Protein AF-K1SCL8-F1 (afdb_monomer_lite)

Radius of gyration: 17.81 Å; chains: 1; bounding box: 48×20×47 Å

pLDDT: mean 86.32, std 10.59, range [47.78, 97.56]

Foldseek 3Di:
DDEEEDDQDPVVLCQQVDADPVRDGNDQKYWYFQVLLVVLLVVQLVQQCVPVNCQDQLQAPPVSHGDDADAGTAIDGHSVLSVVVVPQPDPVVPHHLSDPVSSLQSHCVNVVPDGNVSSNVSRVVDYSVVSVVVRD

Organism: NCBI:txid408170

Structure (mmCIF, N/CA/C/O backbone):
data_AF-K1SCL8-F1
#
_entry.id   AF-K1SCL8-F1
#
loop_
_atom_site.group_PDB
_atom_site.id
_atom_site.type_symbol
_atom_site.label_atom_id
_atom_site.label_alt_id
_atom_site.label_comp_id
_atom_site.label_asym_id
_atom_site.label_entity_id
_atom_site.label_seq_id
_atom_site.pdbx_PDB_ins_code
_atom_site.Cartn_x
_atom_site.Cartn_y
_atom_site.Cartn_z
_atom_site.occupancy
_atom_site.B_iso_or_equiv
_atom_site.auth_seq_id
_atom_site.auth_comp_id
_atom_site.auth_asym_id
_atom_site.auth_atom_id
_atom_site.pdbx_PDB_model_num
ATOM 1 N N . LYS A 1 1 ? -27.791 -4.277 9.527 1.00 48.56 1 LYS A N 1
ATOM 2 C CA . LYS A 1 1 ? -26.373 -4.163 9.126 1.00 48.56 1 LYS A CA 1
ATOM 3 C C . LYS A 1 1 ? -26.173 -2.819 8.450 1.00 48.56 1 LYS A C 1
ATOM 5 O O . LYS A 1 1 ? -26.753 -2.601 7.392 1.00 48.56 1 LYS A O 1
ATOM 10 N N . VAL A 1 2 ? -25.441 -1.915 9.091 1.00 52.16 2 VAL A N 1
ATOM 11 C CA . VAL A 1 2 ? -25.077 -0.604 8.535 1.00 52.16 2 VAL A CA 1
ATOM 12 C C . VAL A 1 2 ? -23.602 -0.671 8.156 1.00 52.16 2 VAL A C 1
ATOM 14 O O . VAL A 1 2 ? -22.786 -1.066 8.984 1.00 52.16 2 VAL A O 1
ATOM 17 N N . ALA A 1 3 ? -23.282 -0.335 6.906 1.00 47.78 3 ALA A N 1
ATOM 18 C CA . ALA A 1 3 ? -21.912 -0.191 6.428 1.00 47.78 3 ALA A CA 1
ATOM 19 C C . ALA A 1 3 ? -21.577 1.302 6.356 1.00 47.78 3 ALA A C 1
ATOM 21 O O . ALA A 1 3 ? -22.363 2.082 5.817 1.00 47.78 3 ALA A O 1
ATOM 22 N N . SER A 1 4 ? -20.430 1.691 6.907 1.00 52.22 4 SER A N 1
ATOM 23 C CA . SER A 1 4 ? -19.943 3.072 6.887 1.00 52.22 4 SER A CA 1
ATOM 24 C C . SER A 1 4 ? -18.560 3.147 6.242 1.00 52.22 4 SER A C 1
ATOM 26 O O . SER A 1 4 ? -17.744 2.234 6.390 1.00 52.22 4 SER A O 1
ATOM 28 N N . VAL A 1 5 ? -18.303 4.247 5.535 1.00 51.59 5 VAL A N 1
ATOM 29 C CA . VAL A 1 5 ? -16.977 4.642 5.049 1.00 51.59 5 VAL A CA 1
ATOM 30 C C . VAL A 1 5 ? -16.634 5.936 5.775 1.00 51.59 5 VAL A C 1
ATOM 32 O O . VAL A 1 5 ? -17.338 6.933 5.623 1.00 51.59 5 VAL A O 1
ATOM 35 N N . GLY A 1 6 ? -15.584 5.926 6.589 1.00 54.31 6 GLY A N 1
ATOM 36 C CA . GLY A 1 6 ? -15.198 7.078 7.399 1.00 54.31 6 GLY A CA 1
ATOM 37 C C . GLY A 1 6 ? -13.695 7.132 7.631 1.00 54.31 6 GLY A C 1
ATOM 38 O O . GLY A 1 6 ? -13.014 6.110 7.585 1.00 54.31 6 GLY A O 1
ATOM 39 N N . ALA A 1 7 ? -13.181 8.337 7.871 1.00 57.81 7 ALA A N 1
ATOM 40 C CA . ALA A 1 7 ? -11.825 8.522 8.369 1.00 57.81 7 ALA A CA 1
ATOM 41 C C . ALA A 1 7 ? -11.738 8.025 9.821 1.00 57.81 7 ALA A C 1
ATOM 43 O O . ALA A 1 7 ? -12.695 8.194 10.582 1.00 57.81 7 ALA A O 1
ATOM 44 N N . LEU A 1 8 ? -10.602 7.425 10.195 1.00 63.53 8 LEU A N 1
ATOM 45 C CA . LEU A 1 8 ? -10.320 7.017 11.574 1.00 63.53 8 LEU A CA 1
ATOM 46 C C . LEU A 1 8 ? -10.568 8.202 12.522 1.00 63.53 8 LEU A C 1
ATOM 48 O O . LEU A 1 8 ? -10.055 9.297 12.295 1.00 63.53 8 LEU A O 1
ATOM 52 N N . GLY A 1 9 ? -11.392 8.003 13.552 1.00 65.81 9 GLY A N 1
ATOM 53 C CA . GLY A 1 9 ? -11.730 9.063 14.497 1.00 65.81 9 GLY A CA 1
ATOM 54 C C . GLY A 1 9 ? -12.786 8.669 15.526 1.00 65.81 9 GLY A C 1
ATOM 55 O O . GLY A 1 9 ? -13.466 7.647 15.397 1.00 65.81 9 GLY A O 1
ATOM 56 N N . THR A 1 10 ? -12.965 9.539 16.520 1.00 62.72 10 THR A N 1
ATOM 57 C CA . THR A 1 10 ? -13.847 9.346 17.688 1.00 62.72 10 THR A CA 1
ATOM 58 C C . THR A 1 10 ? -15.289 8.986 17.326 1.00 62.72 10 THR A C 1
ATOM 60 O O . THR A 1 10 ? -15.965 8.292 18.082 1.00 62.72 10 THR A O 1
ATOM 63 N N . THR A 1 11 ? -15.777 9.412 16.156 1.00 71.75 11 THR A N 1
ATOM 64 C CA . THR A 1 11 ? -17.124 9.070 15.667 1.00 71.75 11 THR A CA 1
ATOM 65 C C . THR A 1 11 ? -17.250 7.585 15.315 1.00 71.75 11 THR A C 1
ATOM 67 O O . THR A 1 11 ? -18.257 6.972 15.661 1.00 71.75 11 THR A O 1
ATOM 70 N N . LEU A 1 12 ? -16.238 6.985 14.676 1.00 75.62 12 LEU A N 1
ATOM 71 C CA . LEU A 1 12 ? -16.240 5.552 14.355 1.00 75.62 12 LEU A CA 1
ATOM 72 C C . LEU A 1 12 ? -16.062 4.700 15.614 1.00 75.62 12 LEU A C 1
ATOM 74 O O . LEU A 1 12 ? -16.782 3.719 15.784 1.00 75.62 12 LEU A O 1
AT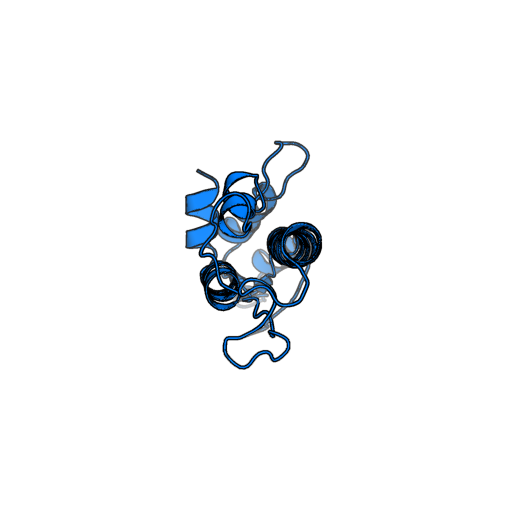OM 78 N N . GLU A 1 13 ? -15.178 5.105 16.528 1.00 75.31 13 GLU A N 1
ATOM 79 C CA . GLU A 1 13 ? -15.019 4.436 17.827 1.00 75.31 13 GLU A CA 1
ATOM 80 C C . GLU A 1 13 ? -16.322 4.466 18.630 1.00 75.31 13 GLU A C 1
ATOM 82 O O . GLU A 1 13 ? -16.771 3.442 19.144 1.00 75.31 13 GLU A O 1
ATOM 87 N N . THR A 1 14 ? -16.980 5.626 18.692 1.00 77.44 14 THR A N 1
ATOM 88 C CA . THR A 1 14 ? -18.288 5.757 19.347 1.00 77.44 14 THR A CA 1
ATOM 89 C C . THR A 1 14 ? -19.322 4.858 18.673 1.00 77.44 14 THR A C 1
ATOM 91 O O . THR A 1 14 ? -20.089 4.190 19.361 1.00 77.44 14 THR A O 1
ATOM 94 N N . ALA A 1 15 ? -19.333 4.786 17.339 1.00 76.81 15 ALA A N 1
ATOM 95 C CA . ALA A 1 15 ? -20.289 3.977 16.589 1.00 76.81 15 ALA A CA 1
ATOM 96 C C . ALA A 1 15 ? -20.117 2.464 16.819 1.00 76.81 15 ALA A C 1
ATOM 98 O O . ALA A 1 15 ? -21.119 1.769 16.983 1.00 76.81 15 ALA A O 1
ATOM 99 N N . PHE A 1 16 ? -18.881 1.957 16.903 1.00 79.12 16 PHE A N 1
ATOM 100 C CA . PHE A 1 16 ? -18.624 0.555 17.269 1.00 79.12 16 PHE A CA 1
ATOM 101 C C . PHE A 1 16 ? -19.037 0.234 18.712 1.00 79.12 16 PHE A C 1
ATOM 103 O O . PHE A 1 16 ? -19.497 -0.874 18.995 1.00 79.12 16 PHE A O 1
ATOM 110 N N . ASN A 1 17 ? -18.893 1.199 19.622 1.00 79.31 17 ASN A N 1
ATOM 111 C CA . ASN A 1 17 ? -19.201 1.017 21.040 1.00 79.31 17 ASN A CA 1
ATOM 112 C C . ASN A 1 17 ? -20.673 1.290 21.396 1.00 79.31 17 ASN A C 1
ATOM 114 O O . ASN A 1 17 ? -21.141 0.859 22.450 1.00 79.31 17 ASN A O 1
ATOM 118 N N . THR A 1 18 ? -21.424 1.975 20.531 1.00 83.00 18 THR A N 1
ATOM 119 C CA . THR A 1 18 ? -22.847 2.260 20.758 1.00 83.00 18 THR A CA 1
ATOM 120 C C . THR A 1 18 ? -23.675 0.999 20.533 1.00 83.00 18 THR A C 1
ATOM 122 O O . THR A 1 18 ? -23.514 0.315 19.520 1.00 83.00 18 THR A O 1
ATOM 125 N N . LYS A 1 19 ? -24.577 0.707 21.475 1.00 81.50 19 LYS A N 1
ATOM 126 C CA . LYS A 1 19 ? -25.519 -0.411 21.390 1.00 81.50 19 LYS A CA 1
ATOM 127 C C . LYS A 1 19 ? -26.942 0.086 21.158 1.00 81.50 19 LYS A C 1
ATOM 129 O O . LYS A 1 19 ? -27.341 1.101 21.730 1.00 81.50 19 LYS A O 1
ATOM 134 N N . ASP A 1 20 ? -27.700 -0.632 20.335 1.00 81.19 20 ASP A N 1
ATOM 135 C CA . ASP A 1 20 ? -29.143 -0.436 20.221 1.00 81.19 20 ASP A CA 1
ATOM 136 C C . ASP A 1 20 ? -29.874 -0.936 21.485 1.00 81.19 20 ASP A C 1
ATOM 138 O O . ASP A 1 20 ? -29.281 -1.522 22.395 1.00 81.19 20 ASP A O 1
ATOM 142 N N . SER A 1 21 ? -31.188 -0.717 21.551 1.00 81.31 21 SER A N 1
ATOM 143 C CA . SER A 1 21 ? -32.023 -1.143 22.683 1.00 81.31 21 SER A CA 1
ATOM 144 C C . SER A 1 21 ? -32.073 -2.663 22.898 1.00 81.31 21 SER A C 1
ATOM 146 O O . SER A 1 21 ? -32.529 -3.107 23.949 1.00 81.31 21 SER A O 1
ATOM 148 N N . SER A 1 22 ? -31.614 -3.455 21.926 1.00 83.25 22 SER A N 1
ATOM 149 C CA . SER A 1 22 ? -31.519 -4.917 21.990 1.00 83.25 22 SER A CA 1
ATOM 150 C C . SER A 1 22 ? -30.094 -5.405 22.290 1.00 83.25 22 SER A C 1
ATOM 152 O O . SER A 1 22 ? -29.872 -6.611 22.375 1.00 83.25 22 SER A O 1
ATOM 154 N N . GLY A 1 23 ? -29.130 -4.494 22.472 1.00 78.38 23 GLY A N 1
ATOM 155 C CA . GLY A 1 23 ? -27.730 -4.808 22.761 1.00 78.38 23 GLY A CA 1
ATOM 156 C C . GLY A 1 23 ? -26.854 -5.059 21.528 1.00 78.38 23 GLY A C 1
ATOM 157 O O . GLY A 1 23 ? -25.686 -5.422 21.692 1.00 78.38 23 GLY A O 1
ATOM 158 N N . ASN A 1 24 ? -27.359 -4.860 20.306 1.00 77.50 24 ASN A N 1
ATOM 159 C CA . ASN A 1 24 ? -26.561 -5.016 19.085 1.00 77.50 24 ASN A CA 1
ATOM 160 C C . ASN A 1 24 ? -25.691 -3.781 18.846 1.00 77.50 24 ASN A C 1
ATOM 162 O O . ASN A 1 24 ? -26.088 -2.669 19.182 1.00 77.50 24 ASN A O 1
ATOM 166 N N . SER A 1 25 ? -24.516 -3.957 18.241 1.00 71.31 25 SER A N 1
ATOM 167 C CA . SER A 1 25 ? -23.682 -2.823 17.828 1.00 71.31 25 SER A CA 1
ATOM 168 C C . SER A 1 25 ? -24.393 -1.964 16.779 1.00 71.31 25 SER A C 1
ATOM 170 O O . SER A 1 25 ? -25.009 -2.486 15.852 1.00 71.31 25 SER A O 1
ATOM 172 N N . SER A 1 26 ? -24.253 -0.641 16.880 1.00 75.69 26 SER A N 1
ATOM 173 C CA . SER A 1 26 ? -24.777 0.295 15.876 1.00 75.69 26 SER A CA 1
ATOM 174 C C . SER A 1 26 ? -24.079 0.170 14.514 1.00 75.69 26 SER A C 1
ATOM 176 O O . SER A 1 26 ? -24.645 0.562 13.492 1.00 75.69 26 SER A O 1
ATOM 178 N N . VAL A 1 27 ? -22.861 -0.381 14.485 1.00 79.44 27 VAL A N 1
ATOM 179 C CA . VAL A 1 27 ? -22.086 -0.675 13.273 1.00 79.44 27 VAL A CA 1
ATOM 180 C C . VAL A 1 27 ? -21.483 -2.075 13.375 1.00 79.44 27 VAL A C 1
ATOM 182 O O . VAL A 1 27 ? -20.867 -2.414 14.383 1.00 79.44 27 VAL A O 1
ATOM 185 N N . ASP A 1 28 ? -21.648 -2.864 12.310 1.00 81.12 28 ASP A N 1
ATOM 186 C CA . ASP A 1 28 ? -21.100 -4.226 12.197 1.00 81.12 28 ASP A CA 1
ATOM 187 C C . ASP A 1 28 ? -19.816 -4.276 11.350 1.00 81.12 28 ASP A C 1
ATOM 189 O O . ASP A 1 28 ? -19.049 -5.233 11.430 1.00 81.12 28 ASP A O 1
ATOM 193 N N . LEU A 1 29 ? -19.613 -3.278 10.480 1.00 83.44 29 LEU A N 1
ATOM 194 C CA . LEU A 1 29 ? -18.489 -3.218 9.552 1.00 83.44 29 LEU A CA 1
ATOM 195 C C . LEU A 1 29 ? -18.209 -1.778 9.113 1.00 83.44 29 LEU A C 1
ATOM 197 O O . LEU A 1 29 ? -19.120 -1.032 8.739 1.00 83.44 29 LEU A O 1
ATOM 201 N N . VAL A 1 30 ? -16.927 -1.429 9.074 1.00 81.56 30 VAL A N 1
ATOM 202 C CA . VAL A 1 30 ? -16.410 -0.197 8.473 1.00 81.56 30 VAL A CA 1
ATOM 203 C C . VAL A 1 30 ? -15.424 -0.566 7.374 1.00 81.56 30 VAL A C 1
ATOM 205 O O . VAL A 1 30 ? -14.564 -1.417 7.570 1.00 81.56 30 VAL A O 1
ATOM 208 N N . ALA A 1 31 ? -15.541 0.073 6.215 1.00 84.38 31 ALA A N 1
ATOM 209 C CA . ALA A 1 31 ? -14.565 -0.060 5.140 1.00 84.38 31 ALA A CA 1
ATOM 210 C C . ALA A 1 31 ? -13.569 1.105 5.215 1.00 84.38 31 ALA A C 1
ATOM 212 O O . ALA A 1 31 ? -13.949 2.264 5.036 1.00 84.38 31 ALA A O 1
ATOM 213 N N . ILE A 1 32 ? -12.300 0.797 5.483 1.00 82.62 32 ILE A N 1
ATOM 214 C CA . ILE A 1 32 ? -11.217 1.779 5.614 1.00 82.62 32 ILE A CA 1
ATOM 215 C C . ILE A 1 32 ? -10.314 1.723 4.389 1.00 82.62 32 ILE A C 1
ATOM 217 O O . ILE A 1 32 ? -10.093 0.663 3.811 1.00 82.62 32 ILE A O 1
ATOM 221 N N . LYS A 1 33 ? -9.769 2.871 3.989 1.00 83.19 33 LYS A N 1
ATOM 222 C CA . LYS A 1 33 ? -8.759 2.957 2.933 1.00 83.19 33 LYS A CA 1
ATOM 223 C C . LYS A 1 33 ? -7.470 3.557 3.489 1.00 83.19 33 LYS A C 1
ATOM 225 O O . LYS A 1 33 ? -7.499 4.661 4.027 1.00 83.19 33 LYS A O 1
ATOM 230 N N . ALA A 1 34 ? -6.346 2.863 3.322 1.00 83.81 34 ALA A N 1
ATOM 231 C CA . ALA A 1 34 ? -5.026 3.356 3.719 1.00 83.81 34 ALA A CA 1
ATOM 232 C C . ALA A 1 34 ? -4.487 4.366 2.686 1.00 83.81 34 ALA A C 1
ATOM 234 O O . ALA A 1 34 ? -3.825 4.004 1.713 1.00 83.81 34 ALA A O 1
ATOM 235 N N . VAL A 1 35 ? -4.802 5.652 2.865 1.00 86.25 35 VAL A N 1
ATOM 236 C CA . VAL A 1 35 ? -4.476 6.714 1.888 1.00 86.25 35 VAL A CA 1
ATOM 237 C C . VAL A 1 35 ? -2.963 6.938 1.733 1.00 86.25 35 VAL A C 1
ATOM 239 O O . VAL A 1 35 ? -2.505 7.274 0.638 1.00 86.25 35 VAL A O 1
ATOM 242 N N . SER A 1 36 ? -2.178 6.712 2.787 1.00 88.81 36 SER A N 1
ATOM 243 C CA . SER A 1 36 ? -0.708 6.777 2.762 1.00 88.81 36 SER A CA 1
ATOM 244 C C . SER A 1 36 ? -0.118 5.831 1.709 1.00 88.81 36 SER A C 1
ATOM 246 O O . SER A 1 36 ? 0.641 6.260 0.844 1.00 88.81 36 SER A O 1
ATOM 248 N N . THR A 1 37 ? -0.550 4.568 1.706 1.00 90.94 37 THR A N 1
ATOM 249 C CA . THR A 1 37 ? -0.096 3.539 0.756 1.00 90.94 37 THR A CA 1
ATOM 250 C C . THR A 1 37 ? -0.512 3.846 -0.684 1.00 90.94 37 THR A C 1
ATOM 252 O O . THR A 1 37 ? 0.285 3.686 -1.606 1.00 90.94 37 THR A O 1
ATOM 255 N N . GLN A 1 38 ? -1.718 4.390 -0.893 1.00 91.19 38 GLN A N 1
ATOM 256 C CA . GLN A 1 38 ? -2.133 4.883 -2.208 1.00 91.19 38 GLN A CA 1
ATOM 257 C C . GLN A 1 38 ? -1.216 6.017 -2.683 1.00 91.19 38 GLN A C 1
ATOM 259 O O . GLN A 1 38 ? -0.796 6.034 -3.839 1.00 91.19 38 GLN A O 1
ATOM 264 N N . THR A 1 39 ? -0.899 6.960 -1.798 1.00 91.56 39 THR A N 1
ATOM 265 C CA . THR A 1 39 ? -0.011 8.084 -2.118 1.00 91.56 39 THR A CA 1
ATOM 266 C C . THR A 1 39 ? 1.394 7.588 -2.458 1.00 91.56 39 THR A C 1
ATOM 268 O O . THR A 1 39 ? 1.985 8.067 -3.422 1.00 91.56 39 THR A O 1
ATOM 271 N N . ALA A 1 40 ? 1.894 6.579 -1.741 1.00 94.00 40 ALA A N 1
ATOM 272 C CA . ALA A 1 40 ? 3.167 5.926 -2.029 1.00 94.00 40 ALA A CA 1
ATOM 273 C C . ALA A 1 40 ? 3.196 5.253 -3.408 1.00 94.00 40 ALA A C 1
ATOM 275 O O . ALA A 1 40 ? 4.156 5.445 -4.148 1.00 94.00 40 ALA A O 1
ATOM 276 N N . ALA A 1 41 ? 2.136 4.539 -3.797 1.00 94.25 41 ALA A N 1
ATOM 277 C CA . ALA A 1 41 ? 2.045 3.947 -5.133 1.00 94.25 41 ALA A CA 1
ATOM 278 C C . ALA A 1 41 ? 2.037 5.012 -6.242 1.00 94.25 41 ALA A C 1
ATOM 280 O O . ALA A 1 41 ? 2.714 4.863 -7.257 1.00 94.25 41 ALA A O 1
ATOM 281 N N . MET A 1 42 ? 1.322 6.127 -6.041 1.00 92.44 42 MET A N 1
ATOM 282 C CA . MET A 1 42 ? 1.320 7.241 -7.003 1.00 92.44 42 MET A CA 1
ATOM 283 C C . MET A 1 42 ? 2.676 7.951 -7.071 1.00 92.44 42 MET A C 1
ATOM 285 O O . MET A 1 42 ? 3.118 8.343 -8.155 1.00 92.44 42 MET A O 1
ATOM 289 N N . PHE A 1 43 ? 3.351 8.091 -5.928 1.00 94.88 43 PHE A N 1
ATOM 290 C CA . PHE A 1 43 ? 4.723 8.582 -5.871 1.00 94.88 43 PHE A CA 1
ATOM 291 C C . PHE A 1 43 ? 5.660 7.664 -6.660 1.00 94.88 43 PHE A C 1
ATOM 293 O O . PHE A 1 43 ? 6.373 8.155 -7.532 1.00 94.88 43 PHE A O 1
ATOM 300 N N . ALA A 1 44 ? 5.617 6.353 -6.416 1.00 95.44 44 ALA A N 1
ATOM 301 C CA . ALA A 1 44 ? 6.456 5.378 -7.104 1.00 95.44 44 ALA A CA 1
ATOM 302 C C . ALA A 1 44 ? 6.220 5.400 -8.620 1.00 95.44 44 ALA A C 1
ATOM 304 O O . ALA A 1 44 ? 7.173 5.528 -9.382 1.00 95.44 44 ALA A O 1
ATOM 305 N N . ALA A 1 45 ? 4.959 5.399 -9.065 1.00 92.38 45 ALA A N 1
ATOM 306 C CA . ALA A 1 45 ? 4.619 5.506 -10.483 1.00 92.38 45 ALA A CA 1
ATOM 307 C C . ALA A 1 45 ? 5.189 6.785 -11.126 1.00 92.38 45 ALA A C 1
ATOM 309 O O . ALA A 1 45 ? 5.758 6.736 -12.217 1.00 92.38 45 ALA A O 1
ATOM 310 N N . THR A 1 46 ? 5.087 7.924 -10.434 1.00 93.94 46 THR A N 1
ATOM 311 C CA . THR A 1 46 ? 5.631 9.205 -10.915 1.00 93.94 46 THR A CA 1
ATOM 312 C C . THR A 1 46 ? 7.158 9.187 -10.954 1.00 93.94 46 THR A C 1
ATOM 314 O O . THR A 1 46 ? 7.762 9.611 -11.937 1.00 93.94 46 THR A O 1
ATOM 317 N N . TYR A 1 47 ? 7.796 8.684 -9.899 1.00 96.50 47 TYR A N 1
ATOM 318 C CA . TYR A 1 47 ? 9.249 8.592 -9.801 1.00 96.50 47 TYR A CA 1
ATOM 319 C C . TYR A 1 47 ? 9.829 7.678 -10.887 1.00 96.50 47 TYR A C 1
ATOM 321 O O . TYR A 1 47 ? 10.775 8.062 -11.575 1.00 96.50 47 TYR A O 1
ATOM 329 N N . ASN A 1 48 ? 9.217 6.514 -11.105 1.00 96.25 48 ASN A N 1
ATOM 330 C CA . ASN A 1 48 ? 9.618 5.569 -12.145 1.00 96.25 48 ASN A CA 1
ATOM 331 C C . ASN A 1 48 ? 9.518 6.202 -13.541 1.00 96.25 48 ASN A C 1
ATOM 333 O O . ASN A 1 48 ? 10.447 6.073 -14.339 1.00 96.25 48 ASN A O 1
ATOM 337 N N . ALA A 1 49 ? 8.457 6.972 -13.809 1.00 94.38 49 ALA A N 1
ATOM 338 C CA . ALA A 1 49 ? 8.312 7.697 -15.070 1.00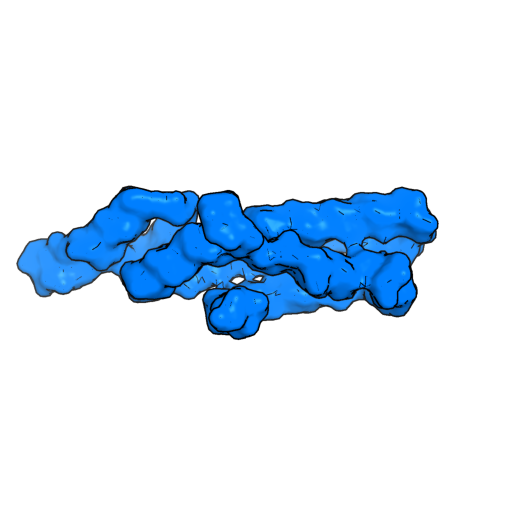 94.38 49 ALA A CA 1
ATOM 339 C C . ALA A 1 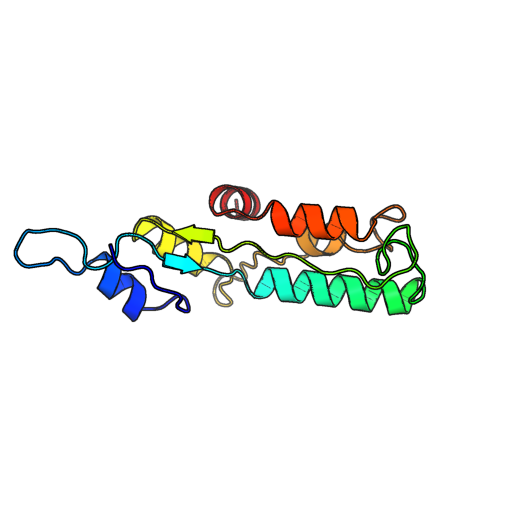49 ? 9.406 8.760 -15.264 1.00 94.38 49 ALA A C 1
ATOM 341 O O . ALA A 1 49 ? 9.900 8.943 -16.378 1.00 94.38 49 ALA A O 1
ATOM 342 N N . LEU A 1 50 ? 9.799 9.457 -14.192 1.00 96.81 50 LEU A N 1
ATOM 343 C CA . LEU A 1 50 ? 10.842 10.486 -14.237 1.00 96.81 50 LEU A CA 1
ATOM 344 C C . LEU A 1 50 ? 12.242 9.902 -14.455 1.00 96.81 50 LEU A C 1
ATOM 346 O O . LEU A 1 50 ? 13.048 10.515 -15.151 1.00 96.81 50 LEU A O 1
ATOM 350 N N . VAL A 1 51 ? 12.542 8.745 -13.862 1.00 96.81 51 VAL A N 1
ATOM 351 C CA . VAL A 1 51 ? 13.892 8.157 -13.890 1.00 96.81 51 VAL A CA 1
ATOM 352 C C . VAL A 1 51 ? 14.101 7.211 -15.072 1.00 96.81 51 VAL A C 1
ATOM 354 O O . VAL A 1 51 ? 15.190 7.184 -15.644 1.00 96.81 51 VAL A O 1
ATOM 357 N N . SER A 1 52 ? 13.074 6.459 -15.468 1.00 94.50 52 SER A N 1
ATOM 358 C CA . SER A 1 52 ? 13.169 5.422 -16.508 1.00 94.50 52 SER A CA 1
ATOM 359 C C . SER A 1 52 ? 12.304 5.702 -17.738 1.00 94.50 52 SER A C 1
ATOM 361 O O . SER A 1 52 ? 12.287 4.903 -18.672 1.00 94.50 52 SER A O 1
ATOM 363 N N . GLY A 1 53 ? 11.622 6.849 -17.768 1.00 93.62 53 GLY A N 1
ATOM 364 C CA . GLY A 1 53 ? 10.726 7.252 -18.846 1.00 93.62 53 GLY A CA 1
ATOM 365 C C . GLY A 1 53 ? 9.301 6.724 -18.668 1.00 93.62 53 GLY A C 1
ATOM 366 O O . GLY A 1 53 ? 9.062 5.673 -18.074 1.00 93.62 53 GLY A O 1
ATOM 367 N N . ALA A 1 54 ? 8.336 7.454 -19.233 1.00 89.19 54 ALA A N 1
ATOM 368 C CA . ALA A 1 54 ? 6.909 7.126 -19.139 1.00 89.19 54 ALA A CA 1
ATOM 369 C C . ALA A 1 54 ? 6.525 5.798 -19.821 1.00 89.19 54 ALA A C 1
ATOM 371 O O . ALA A 1 54 ? 5.457 5.263 -19.548 1.00 89.19 54 ALA A O 1
ATOM 372 N N . GLU A 1 55 ? 7.388 5.268 -20.690 1.00 88.94 55 GLU A N 1
ATOM 373 C CA . GLU A 1 55 ? 7.187 3.996 -21.394 1.00 88.94 55 GLU A CA 1
ATOM 374 C C . GLU A 1 55 ? 7.739 2.784 -20.622 1.00 88.94 55 GLU A C 1
ATOM 376 O O . GLU A 1 55 ? 7.701 1.664 -21.128 1.00 88.94 55 GLU A O 1
ATOM 381 N N . CYS A 1 56 ? 8.288 2.976 -19.414 1.00 90.56 56 CYS A N 1
ATOM 382 C CA . CYS A 1 56 ? 8.836 1.861 -18.647 1.00 90.56 56 CYS A CA 1
ATOM 383 C C . CYS A 1 56 ? 7.732 0.912 -18.146 1.00 90.56 56 CYS A C 1
ATOM 385 O O . CYS A 1 56 ? 6.587 1.310 -17.916 1.00 90.56 56 CYS A O 1
ATOM 387 N N . ARG A 1 57 ? 8.099 -0.357 -17.924 1.00 91.75 57 ARG A N 1
ATOM 388 C CA . ARG A 1 57 ? 7.168 -1.428 -17.519 1.00 91.75 57 ARG A CA 1
ATOM 389 C C . ARG A 1 57 ? 6.527 -1.207 -16.147 1.00 91.75 57 ARG A C 1
ATOM 391 O O . ARG A 1 57 ? 5.518 -1.827 -15.849 1.00 91.75 57 ARG A O 1
ATOM 398 N N . ALA A 1 58 ? 7.084 -0.321 -15.321 1.00 92.31 58 ALA A N 1
ATOM 399 C CA . ALA A 1 58 ? 6.486 0.085 -14.050 1.00 92.31 58 ALA A CA 1
ATOM 400 C C . ALA A 1 58 ? 5.377 1.147 -14.210 1.00 92.31 58 ALA A C 1
ATOM 402 O O . ALA A 1 58 ? 4.621 1.396 -13.272 1.00 92.31 58 ALA A O 1
ATOM 403 N N . CYS A 1 59 ? 5.279 1.787 -15.381 1.00 90.62 59 CYS A N 1
ATOM 404 C CA . CYS A 1 59 ? 4.330 2.867 -15.673 1.00 90.62 59 CYS A CA 1
ATOM 405 C C . CYS A 1 59 ? 3.252 2.477 -16.696 1.00 90.62 59 CYS A C 1
ATOM 407 O O . CYS A 1 59 ? 2.187 3.099 -16.721 1.00 90.62 59 CYS A O 1
ATOM 409 N N . ARG A 1 60 ? 3.517 1.470 -17.535 1.00 90.06 60 ARG A N 1
ATOM 410 C CA . ARG A 1 60 ? 2.603 0.978 -18.573 1.00 90.06 60 ARG A CA 1
ATOM 411 C C . ARG A 1 60 ? 2.418 -0.528 -18.485 1.00 90.06 60 ARG A C 1
ATOM 413 O O . ARG A 1 60 ? 3.347 -1.236 -18.107 1.00 90.06 60 ARG A O 1
ATOM 420 N N . GLY A 1 61 ? 1.233 -0.983 -18.890 1.00 87.44 61 GLY A N 1
ATOM 421 C CA . GLY A 1 61 ? 0.950 -2.405 -19.041 1.00 87.44 61 GLY A CA 1
ATOM 422 C C . GLY A 1 61 ? 1.793 -3.013 -20.160 1.00 87.44 61 GLY A C 1
ATOM 423 O O . GLY A 1 61 ? 2.396 -2.297 -20.965 1.00 87.44 61 GLY A O 1
ATOM 424 N N . GLU A 1 62 ? 1.822 -4.343 -20.245 1.00 84.56 62 GLU A N 1
ATOM 425 C CA . GLU A 1 62 ? 2.559 -5.040 -21.313 1.00 84.56 62 GLU A CA 1
ATOM 426 C C . GLU A 1 62 ? 2.059 -4.688 -22.724 1.00 84.56 62 GLU A C 1
ATOM 428 O O . GLU A 1 62 ? 2.805 -4.786 -23.696 1.00 84.56 62 GLU A O 1
ATOM 433 N N . ASP A 1 63 ? 0.814 -4.229 -22.835 1.00 87.25 63 ASP A N 1
ATOM 434 C CA . ASP A 1 63 ? 0.188 -3.733 -24.060 1.00 87.25 63 ASP A CA 1
ATOM 435 C C . ASP A 1 63 ? 0.549 -2.271 -24.404 1.00 87.25 63 ASP A C 1
ATOM 437 O O . ASP A 1 63 ? 0.106 -1.747 -25.429 1.00 87.25 63 ASP A O 1
ATOM 441 N N . GLY A 1 64 ? 1.346 -1.597 -23.568 1.00 84.06 64 GLY A N 1
ATOM 442 C CA . GLY A 1 64 ? 1.709 -0.185 -23.710 1.00 84.06 64 GLY A CA 1
ATOM 443 C C . GLY A 1 64 ? 0.596 0.796 -23.319 1.00 84.06 64 GLY A C 1
ATOM 444 O O . GLY A 1 64 ? 0.755 2.014 -23.473 1.00 84.06 64 GLY A O 1
ATOM 445 N N . LEU A 1 65 ? -0.537 0.316 -22.801 1.00 87.19 65 LEU A N 1
ATOM 446 C CA . LEU A 1 65 ? -1.638 1.171 -22.369 1.00 87.19 65 LEU A CA 1
ATOM 447 C C . LEU A 1 65 ? -1.412 1.718 -20.948 1.00 87.19 65 LEU A C 1
ATOM 449 O O . LEU A 1 65 ? -0.599 1.190 -20.180 1.00 87.19 65 LEU A O 1
ATOM 453 N N . PRO A 1 66 ? -2.103 2.818 -20.583 1.00 83.88 66 PRO A N 1
ATOM 454 C CA . PRO A 1 66 ? -2.104 3.309 -19.213 1.00 83.88 66 PRO A CA 1
ATOM 455 C C . PRO A 1 66 ? -2.605 2.244 -18.237 1.00 83.88 66 PRO A C 1
ATOM 457 O O . PRO A 1 66 ? -3.608 1.577 -18.488 1.00 83.88 66 PRO A O 1
ATOM 460 N N . VAL A 1 67 ? -1.932 2.133 -17.096 1.00 86.31 67 VAL A N 1
ATOM 461 C CA . VAL A 1 67 ? -2.283 1.163 -16.056 1.00 86.31 67 VAL A CA 1
ATOM 462 C C . VAL A 1 67 ? -3.339 1.753 -15.133 1.00 86.31 67 VAL A C 1
ATOM 464 O O . VAL A 1 67 ? -3.250 2.909 -14.713 1.00 86.31 67 VAL A O 1
ATOM 467 N N . TYR A 1 68 ? -4.318 0.933 -14.765 1.00 86.19 68 TYR A N 1
ATOM 468 C CA . TYR A 1 68 ? -5.272 1.256 -13.713 1.00 86.19 68 TYR A CA 1
ATOM 469 C C . TYR A 1 68 ? -4.805 0.655 -12.390 1.00 86.19 68 TYR A C 1
ATOM 471 O O . TYR A 1 68 ? -4.690 -0.564 -12.257 1.00 86.19 68 TYR A O 1
ATOM 479 N N . PHE A 1 69 ? -4.549 1.515 -11.402 1.00 85.06 69 PHE A N 1
ATOM 480 C CA . PHE A 1 69 ? -4.192 1.060 -10.063 1.00 85.06 69 PHE A CA 1
ATOM 481 C C . PHE A 1 69 ? -5.433 0.713 -9.244 1.00 85.06 69 PHE A C 1
ATOM 483 O O . PHE A 1 69 ? -6.355 1.525 -9.120 1.00 85.06 69 PHE A O 1
ATOM 490 N N . THR A 1 70 ? -5.440 -0.487 -8.664 1.00 86.81 70 THR A N 1
ATOM 491 C CA . THR A 1 70 ? -6.537 -0.972 -7.816 1.00 86.81 70 THR A CA 1
ATOM 492 C C . THR A 1 70 ? -6.135 -0.912 -6.349 1.00 86.81 70 THR A C 1
ATOM 494 O O . THR A 1 70 ? -5.054 -1.350 -5.969 1.00 86.81 70 THR A O 1
ATOM 497 N N . PHE A 1 71 ? -7.025 -0.374 -5.514 1.00 85.25 71 PHE A N 1
ATOM 498 C CA . PHE A 1 71 ? -6.796 -0.206 -4.080 1.00 85.25 71 PHE A CA 1
ATOM 499 C C . PHE A 1 71 ? -7.921 -0.866 -3.294 1.00 85.25 71 PHE A C 1
ATOM 501 O O . PHE A 1 71 ? -9.093 -0.544 -3.511 1.00 85.25 71 PHE A O 1
ATOM 508 N N . ASN A 1 72 ? -7.564 -1.736 -2.354 1.00 86.69 72 ASN A N 1
ATOM 509 C CA . ASN A 1 72 ? -8.544 -2.422 -1.526 1.00 86.69 72 ASN A CA 1
ATOM 510 C C . ASN A 1 72 ? -9.139 -1.499 -0.464 1.00 86.69 72 ASN A C 1
ATOM 512 O O . ASN A 1 72 ? -8.454 -0.665 0.135 1.00 86.69 72 ASN A O 1
ATOM 516 N N . PHE A 1 73 ? -10.419 -1.720 -0.179 1.00 87.88 73 PHE A N 1
ATOM 517 C CA . PHE A 1 73 ? -10.980 -1.349 1.109 1.00 87.88 73 PHE A CA 1
ATOM 518 C C . PHE A 1 73 ? -10.663 -2.448 2.119 1.00 87.88 73 PHE A C 1
ATOM 520 O O . PHE A 1 73 ? -10.875 -3.629 1.853 1.00 87.88 73 PHE A O 1
ATOM 527 N N . ILE A 1 74 ? -10.181 -2.043 3.284 1.00 89.12 74 ILE A N 1
ATOM 528 C CA . ILE A 1 74 ? -9.868 -2.916 4.403 1.00 89.12 74 ILE A CA 1
ATOM 529 C C . ILE A 1 74 ? -11.117 -2.984 5.289 1.00 89.12 74 ILE A C 1
ATOM 531 O O . ILE A 1 74 ? -11.527 -1.952 5.831 1.00 89.12 74 ILE A O 1
ATOM 535 N N . PRO A 1 75 ? -11.762 -4.156 5.418 1.00 88.19 75 PRO A N 1
ATOM 536 C CA . PRO A 1 75 ? -12.916 -4.309 6.286 1.00 88.19 75 PRO A CA 1
ATOM 537 C C . PRO A 1 75 ? -12.467 -4.370 7.747 1.00 88.19 75 PRO A C 1
ATOM 539 O O . PRO A 1 75 ? -11.608 -5.171 8.101 1.00 88.19 75 PRO A O 1
ATOM 542 N N . ILE A 1 76 ? -13.093 -3.550 8.584 1.00 87.31 76 ILE A N 1
ATOM 543 C CA . ILE A 1 76 ? -12.887 -3.493 10.028 1.00 87.31 76 ILE A CA 1
ATOM 544 C C . ILE A 1 76 ? -14.179 -3.865 10.721 1.00 87.31 76 ILE A C 1
ATOM 546 O O . ILE A 1 76 ? -15.236 -3.299 10.438 1.00 87.31 76 ILE A O 1
ATOM 550 N N . THR A 1 77 ? -14.084 -4.842 11.614 1.00 88.19 77 THR A N 1
ATOM 551 C CA . THR A 1 77 ? -15.243 -5.479 12.250 1.00 88.19 77 THR A CA 1
ATOM 552 C C . THR A 1 77 ? -15.249 -5.336 13.767 1.00 88.19 77 THR A C 1
ATOM 554 O O . THR A 1 77 ? -16.210 -5.761 14.402 1.00 88.19 77 THR A O 1
ATOM 557 N N . SER A 1 78 ? -14.215 -4.733 14.366 1.00 86.44 78 SER A N 1
ATOM 558 C CA . SER A 1 78 ? -14.183 -4.466 15.806 1.00 86.44 78 SER A CA 1
ATOM 559 C C . SER A 1 78 ? -13.551 -3.120 16.163 1.00 86.44 78 SER A C 1
ATOM 561 O O . SER A 1 78 ? -12.806 -2.522 15.383 1.00 86.44 78 SER A O 1
ATOM 563 N N . ALA A 1 79 ? -13.850 -2.656 17.379 1.00 83.06 79 ALA A N 1
ATOM 564 C CA . ALA A 1 79 ? -13.227 -1.471 17.950 1.00 83.06 79 ALA A CA 1
ATOM 565 C C . ALA A 1 79 ? -11.727 -1.684 18.217 1.00 83.06 79 ALA A C 1
ATOM 567 O O . ALA A 1 79 ? -10.961 -0.746 18.028 1.00 83.06 79 ALA A O 1
ATOM 568 N N . GLU A 1 80 ? -11.283 -2.896 18.590 1.00 86.62 80 GLU A N 1
ATOM 569 C CA . GLU A 1 80 ? -9.850 -3.146 18.818 1.00 86.62 80 GLU A CA 1
ATOM 570 C C . GLU A 1 80 ? -9.038 -2.987 17.530 1.00 86.62 80 GLU A C 1
ATOM 572 O O . GLU A 1 80 ? -7.991 -2.343 17.545 1.00 86.62 80 GLU A O 1
ATOM 577 N N . GLN A 1 81 ? -9.546 -3.512 16.408 1.00 89.00 81 GLN A N 1
ATOM 578 C CA . GLN A 1 81 ? -8.918 -3.322 15.099 1.00 89.00 81 GLN A CA 1
ATOM 579 C C . GLN A 1 81 ? -8.828 -1.831 14.748 1.00 89.00 81 GLN A C 1
ATOM 581 O O . GLN A 1 81 ? -7.789 -1.366 14.288 1.00 89.00 81 GLN A O 1
ATOM 586 N N . LEU A 1 82 ? -9.894 -1.064 15.010 1.00 84.12 82 LEU A N 1
ATOM 587 C CA . LEU A 1 82 ? -9.925 0.377 14.759 1.00 84.12 82 LEU A CA 1
ATOM 588 C C . LEU A 1 82 ? -8.873 1.134 15.589 1.00 84.12 82 LEU A C 1
ATOM 590 O O . LEU A 1 82 ? -8.153 1.975 15.048 1.00 84.12 82 LEU A O 1
ATOM 594 N N . THR A 1 83 ? -8.770 0.825 16.884 1.00 85.19 83 THR A N 1
ATOM 595 C CA . THR A 1 83 ? -7.778 1.429 17.783 1.00 85.19 83 THR A CA 1
ATOM 596 C C . THR A 1 83 ? -6.357 1.068 17.364 1.00 85.19 83 THR A C 1
ATOM 598 O O . THR A 1 83 ? -5.501 1.948 17.328 1.00 85.19 83 THR A O 1
ATOM 601 N N . GLU A 1 84 ? -6.088 -0.183 16.990 1.00 88.88 84 GLU A N 1
ATOM 602 C CA . GLU A 1 84 ? -4.757 -0.588 16.526 1.00 88.88 84 GLU A CA 1
ATOM 603 C C . GLU A 1 84 ? -4.359 0.152 15.240 1.00 88.88 84 GLU A C 1
ATOM 605 O O . GLU A 1 84 ? -3.279 0.740 15.171 1.00 88.88 84 GLU A O 1
ATOM 610 N N . MET A 1 85 ? -5.269 0.226 14.263 1.00 87.69 85 MET A N 1
ATOM 611 C CA . MET A 1 85 ? -5.044 0.948 13.007 1.00 87.69 85 MET A CA 1
ATOM 612 C C . MET A 1 85 ? -4.769 2.438 13.191 1.00 87.69 85 MET A C 1
ATOM 614 O O . MET A 1 85 ? -4.052 3.033 12.385 1.00 87.69 85 MET A O 1
ATOM 618 N N . SER A 1 86 ? -5.324 3.053 14.238 1.00 83.25 86 SER A N 1
ATOM 619 C CA . SER A 1 86 ? -5.085 4.469 14.539 1.00 83.25 86 SER A CA 1
ATOM 620 C C . SER A 1 86 ? -3.606 4.779 14.812 1.00 83.25 86 SER A C 1
ATOM 622 O O . SER A 1 86 ? -3.176 5.912 14.614 1.00 83.25 86 SER A O 1
ATOM 624 N N . GLY A 1 87 ? -2.813 3.769 15.196 1.00 86.56 87 GLY A N 1
ATOM 625 C CA . GLY A 1 87 ? -1.377 3.888 15.450 1.00 86.56 87 GLY A CA 1
ATOM 626 C C . GLY A 1 87 ? -0.466 3.591 14.253 1.00 86.56 87 GLY A C 1
ATOM 627 O O . GLY A 1 87 ? 0.756 3.644 14.415 1.00 86.56 87 GLY A O 1
ATOM 628 N N . TRP A 1 88 ? -1.012 3.237 13.083 1.00 88.19 88 TRP A N 1
ATOM 629 C CA . TRP A 1 88 ? -0.214 2.765 11.939 1.00 88.19 88 TRP A CA 1
ATOM 630 C C . TRP A 1 88 ? 0.339 3.885 11.049 1.00 88.19 88 TRP A C 1
ATOM 632 O O . TRP A 1 88 ? 1.465 3.776 10.576 1.00 88.19 88 TRP A O 1
ATOM 642 N N . ASP A 1 89 ? -0.418 4.967 10.861 1.00 87.12 89 ASP A N 1
ATOM 643 C CA . ASP A 1 89 ? 0.036 6.214 10.225 1.00 87.12 89 ASP A CA 1
ATOM 644 C C . ASP A 1 89 ? -0.029 7.351 11.255 1.00 87.12 89 ASP A C 1
ATOM 646 O O . ASP A 1 89 ? -0.861 8.259 11.175 1.00 87.12 89 ASP A O 1
ATOM 650 N N . ALA A 1 90 ? 0.821 7.257 12.276 1.00 85.38 90 ALA A N 1
ATOM 651 C CA . ALA A 1 90 ? 0.812 8.139 13.435 1.00 85.38 90 ALA A CA 1
ATOM 652 C C . ALA A 1 90 ? 2.090 8.981 13.474 1.00 85.38 90 ALA A C 1
ATOM 654 O O . ALA A 1 90 ? 3.194 8.497 13.740 1.00 85.38 90 ALA A O 1
ATOM 655 N N . LYS A 1 91 ? 1.930 10.287 13.243 1.00 81.12 91 LYS A N 1
ATOM 656 C CA . LYS A 1 91 ? 3.041 11.247 13.231 1.00 81.12 91 LYS A CA 1
ATOM 657 C C . LYS A 1 91 ? 3.771 11.287 14.575 1.00 81.12 91 LYS A C 1
ATOM 659 O O . LYS A 1 91 ? 4.982 11.482 14.607 1.00 81.12 91 LYS A O 1
ATOM 664 N N . GLU A 1 92 ? 3.033 11.126 15.666 1.00 85.12 92 GLU A N 1
ATOM 665 C CA . GLU A 1 92 ? 3.500 11.216 17.048 1.00 85.12 92 GLU A CA 1
ATOM 666 C C . GLU A 1 92 ? 4.465 10.082 17.404 1.00 85.12 92 GLU A C 1
ATOM 668 O O . GLU A 1 92 ? 5.407 10.301 18.163 1.00 85.12 92 GLU A O 1
ATOM 673 N N . THR A 1 93 ? 4.251 8.889 16.845 1.00 84.81 93 THR A N 1
ATOM 674 C CA . THR A 1 93 ? 5.127 7.724 17.038 1.00 84.81 93 THR A CA 1
ATOM 675 C C . THR A 1 93 ? 6.139 7.557 15.906 1.00 84.81 93 THR A C 1
ATOM 677 O O . THR A 1 93 ? 7.093 6.798 16.049 1.00 84.81 93 THR A O 1
ATOM 680 N N . GLY A 1 94 ? 5.966 8.281 14.794 1.00 86.06 94 GLY A N 1
ATOM 681 C CA . GLY A 1 94 ? 6.779 8.122 13.589 1.00 86.06 94 GLY A CA 1
ATOM 682 C C . GLY A 1 94 ? 6.447 6.854 12.799 1.00 86.06 94 GLY A C 1
ATOM 683 O O . GLY A 1 94 ? 7.220 6.474 11.920 1.00 86.06 94 GLY A O 1
ATOM 684 N N . ASN A 1 95 ? 5.316 6.216 13.104 1.00 89.44 95 ASN A N 1
ATOM 685 C CA . ASN A 1 95 ? 4.841 5.025 12.416 1.00 89.44 95 ASN A CA 1
ATOM 686 C C . ASN A 1 95 ? 4.187 5.411 11.093 1.00 89.44 95 ASN A C 1
ATOM 688 O O . ASN A 1 95 ? 3.348 6.313 11.054 1.00 89.44 95 ASN A O 1
ATOM 692 N N . TRP A 1 96 ? 4.555 4.698 10.033 1.00 91.56 96 TRP A N 1
ATOM 693 C CA . TRP A 1 96 ? 3.979 4.871 8.708 1.00 91.56 96 TRP A CA 1
ATOM 694 C C . TRP A 1 96 ? 3.843 3.518 8.035 1.00 91.56 96 TRP A C 1
ATOM 696 O O . TRP A 1 96 ? 4.831 2.792 7.915 1.00 91.56 96 TRP A O 1
ATOM 706 N N . ILE A 1 97 ? 2.652 3.223 7.516 1.00 91.88 97 ILE A N 1
ATOM 707 C CA . ILE A 1 97 ? 2.443 2.028 6.687 1.00 91.88 97 ILE A CA 1
ATOM 708 C C . ILE A 1 97 ? 3.285 2.155 5.412 1.00 91.88 97 ILE A C 1
ATOM 710 O O . ILE A 1 97 ? 3.961 1.224 4.984 1.00 91.88 97 ILE A O 1
ATOM 714 N N . ALA A 1 98 ? 3.273 3.351 4.821 1.00 93.12 98 ALA A N 1
ATOM 715 C CA . ALA A 1 98 ? 4.075 3.714 3.661 1.00 93.12 98 ALA A CA 1
ATOM 716 C C . ALA A 1 98 ? 5.511 4.115 4.051 1.00 93.12 98 ALA A C 1
ATOM 718 O O . ALA A 1 98 ? 5.961 5.226 3.765 1.00 93.12 98 ALA A O 1
ATOM 719 N N . ASN A 1 99 ? 6.222 3.224 4.741 1.00 92.69 99 ASN A N 1
ATOM 720 C CA . ASN A 1 99 ? 7.627 3.427 5.089 1.00 92.69 99 ASN A CA 1
ATOM 721 C C . ASN A 1 99 ? 8.559 3.240 3.870 1.00 92.69 99 ASN A C 1
ATOM 723 O O . ASN A 1 99 ? 8.120 2.941 2.756 1.00 92.69 99 ASN A O 1
ATOM 727 N N . LYS A 1 100 ? 9.869 3.427 4.081 1.00 93.25 100 LYS A N 1
ATOM 728 C CA . LYS A 1 100 ? 10.872 3.295 3.015 1.00 93.25 100 LYS A CA 1
ATOM 729 C C . LYS A 1 100 ? 10.827 1.914 2.356 1.00 93.25 100 LYS A C 1
ATOM 731 O O . LYS A 1 100 ? 10.782 1.849 1.136 1.00 93.25 100 LYS A O 1
ATOM 736 N N . ASP A 1 101 ? 10.794 0.844 3.145 1.00 93.75 101 ASP A N 1
ATOM 737 C CA . ASP A 1 101 ? 10.816 -0.530 2.633 1.00 93.75 101 ASP A CA 1
ATOM 738 C C . ASP A 1 101 ? 9.568 -0.846 1.799 1.00 93.75 101 ASP A C 1
ATOM 740 O O . ASP A 1 101 ? 9.634 -1.580 0.813 1.00 93.75 101 ASP A O 1
ATOM 744 N N . PHE A 1 102 ? 8.421 -0.261 2.154 1.00 95.06 102 PHE A N 1
ATOM 745 C CA . PHE A 1 102 ? 7.206 -0.346 1.353 1.00 95.06 102 PHE A CA 1
ATOM 746 C C . PHE A 1 102 ? 7.351 0.385 0.014 1.00 95.06 102 PHE A C 1
ATOM 748 O O . PHE A 1 102 ? 7.014 -0.167 -1.030 1.00 95.06 102 PHE A O 1
ATOM 755 N N . VAL A 1 103 ? 7.875 1.614 0.021 1.00 96.19 103 VAL A N 1
ATOM 756 C CA . VAL A 1 103 ? 8.077 2.399 -1.209 1.00 96.19 103 VAL A CA 1
ATOM 757 C C . VAL A 1 103 ? 9.108 1.738 -2.121 1.00 96.19 103 VAL A C 1
ATOM 759 O O . VAL A 1 103 ? 8.862 1.614 -3.318 1.00 96.19 103 VAL A O 1
ATOM 762 N N . ASP A 1 104 ? 10.226 1.281 -1.560 1.00 96.81 104 ASP A N 1
ATOM 763 C CA . ASP A 1 104 ? 11.333 0.638 -2.271 1.00 96.81 104 ASP A CA 1
ATOM 764 C C . ASP A 1 104 ? 10.870 -0.556 -3.113 1.00 96.81 104 ASP A C 1
ATOM 766 O O . ASP A 1 104 ? 11.366 -0.743 -4.222 1.00 96.81 104 ASP A O 1
ATOM 770 N N . GLN A 1 105 ? 9.874 -1.317 -2.639 1.00 96.25 105 GLN A N 1
ATOM 771 C CA . GLN A 1 105 ? 9.285 -2.431 -3.391 1.00 96.25 105 GLN A CA 1
ATOM 772 C C . GLN A 1 105 ? 8.749 -2.008 -4.767 1.00 96.25 105 GLN A C 1
ATOM 774 O O . GLN A 1 105 ? 8.747 -2.808 -5.699 1.00 96.25 105 GLN A O 1
ATOM 779 N N . MET A 1 106 ? 8.344 -0.74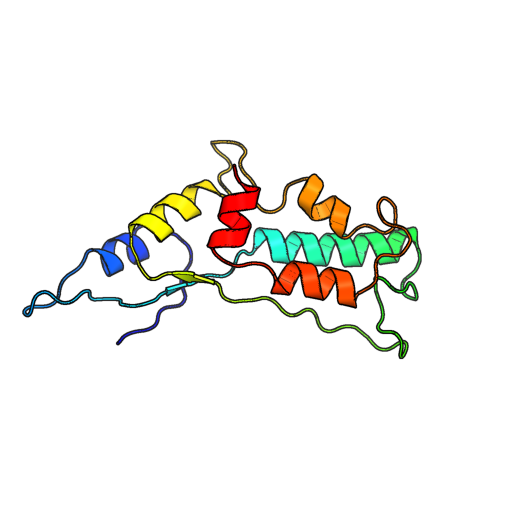6 -4.917 1.00 97.06 106 MET A N 1
ATOM 780 C CA . MET A 1 106 ? 7.706 -0.213 -6.120 1.00 97.06 106 MET A CA 1
ATOM 781 C C . MET A 1 106 ? 8.649 0.625 -7.000 1.00 97.06 106 MET A C 1
ATOM 783 O O . MET A 1 106 ? 8.211 1.125 -8.037 1.00 97.06 106 MET A O 1
ATOM 787 N N . LEU A 1 107 ? 9.916 0.827 -6.615 1.00 97.56 107 LEU A N 1
ATOM 788 C CA . LEU A 1 107 ? 10.845 1.699 -7.345 1.00 97.56 107 LEU A CA 1
ATOM 789 C C . LEU A 1 107 ? 11.746 0.919 -8.304 1.00 97.56 107 LEU A C 1
ATOM 791 O O . LEU A 1 107 ? 12.484 0.032 -7.883 1.00 97.56 107 LEU A O 1
ATOM 795 N N . VAL A 1 108 ? 11.805 1.346 -9.568 1.00 97.12 108 VAL A N 1
ATOM 796 C CA . VAL A 1 108 ? 12.692 0.759 -10.600 1.00 97.12 108 VAL A CA 1
ATOM 797 C C . VAL A 1 108 ? 14.183 0.912 -10.285 1.00 97.12 108 VAL A C 1
ATOM 799 O O . VAL A 1 108 ? 15.016 0.170 -10.793 1.00 97.12 108 VAL A O 1
ATOM 802 N N . THR A 1 109 ? 14.550 1.875 -9.437 1.00 97.12 109 THR A N 1
ATOM 803 C CA . THR A 1 109 ? 15.938 2.079 -8.997 1.00 97.12 109 THR A CA 1
ATOM 804 C C . THR A 1 109 ? 16.388 1.070 -7.944 1.00 97.12 109 THR A C 1
ATOM 806 O O . THR A 1 109 ? 17.591 0.893 -7.759 1.00 97.12 109 THR A O 1
ATOM 809 N N . VAL A 1 110 ? 15.442 0.421 -7.263 1.00 97.06 110 VAL A N 1
ATOM 810 C CA . VAL A 1 110 ? 15.699 -0.621 -6.259 1.00 97.06 110 VAL A CA 1
ATOM 81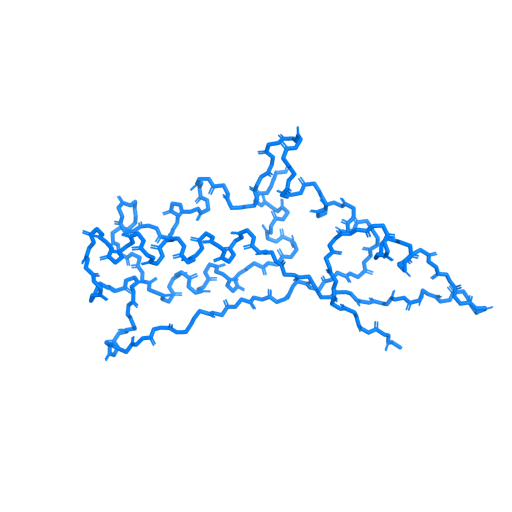1 C C . VAL A 1 110 ? 15.396 -2.001 -6.840 1.00 97.06 110 VAL A C 1
ATOM 813 O O . VAL A 1 110 ? 16.199 -2.916 -6.683 1.00 97.06 110 VAL A O 1
ATOM 816 N N . ASN A 1 111 ? 14.289 -2.117 -7.577 1.00 95.88 111 ASN A N 1
ATOM 817 C CA . ASN A 1 111 ? 13.820 -3.328 -8.241 1.00 95.88 111 ASN A CA 1
ATOM 818 C C . ASN A 1 111 ? 13.721 -3.081 -9.759 1.00 95.88 111 ASN A C 1
ATOM 820 O O . ASN A 1 111 ? 12.654 -2.707 -10.242 1.00 95.88 111 ASN A O 1
ATOM 824 N N . PRO A 1 112 ? 14.805 -3.277 -10.533 1.00 94.38 112 PRO A N 1
ATOM 825 C CA . PRO A 1 112 ? 14.845 -2.931 -11.961 1.00 94.38 112 PRO A CA 1
ATOM 826 C C . PRO A 1 112 ? 13.799 -3.634 -12.831 1.00 94.38 112 PRO A C 1
ATOM 828 O O . PRO A 1 112 ? 13.392 -3.092 -13.856 1.00 94.38 112 PRO A O 1
ATOM 831 N N . ASP A 1 113 ? 13.360 -4.820 -12.410 1.00 94.31 113 ASP A N 1
ATOM 832 C CA . ASP A 1 113 ? 12.389 -5.638 -13.136 1.00 94.31 113 ASP A CA 1
ATOM 833 C C . ASP A 1 113 ? 10.937 -5.398 -12.694 1.00 94.31 113 ASP A C 1
ATOM 835 O O . ASP A 1 113 ? 10.036 -6.044 -13.227 1.00 94.31 113 ASP A O 1
ATOM 839 N N . VAL A 1 114 ? 10.695 -4.485 -11.739 1.00 95.94 114 VAL A N 1
ATOM 840 C CA . VAL A 1 114 ? 9.344 -4.225 -11.227 1.00 95.94 114 VAL A CA 1
ATOM 841 C C . VAL A 1 114 ? 8.427 -3.745 -12.348 1.00 95.94 114 VAL A C 1
ATOM 843 O O . VAL A 1 114 ? 8.743 -2.824 -13.110 1.00 95.94 114 VAL A O 1
ATOM 846 N N . THR A 1 115 ? 7.265 -4.373 -12.440 1.00 95.06 115 THR A N 1
ATOM 847 C CA . THR A 1 115 ? 6.223 -4.020 -13.397 1.00 95.06 115 THR A CA 1
ATOM 848 C C . THR A 1 115 ? 5.076 -3.292 -12.712 1.00 95.06 115 THR A C 1
ATOM 850 O O . THR A 1 115 ? 4.928 -3.284 -11.488 1.00 95.06 115 THR A O 1
ATOM 853 N N . SER A 1 116 ? 4.215 -2.673 -13.510 1.00 93.62 116 SER A N 1
ATOM 854 C CA . SER A 1 116 ? 2.995 -2.058 -13.011 1.00 93.62 116 SER A CA 1
ATOM 855 C C . SER A 1 116 ? 2.041 -3.072 -12.376 1.00 93.62 116 SER A C 1
ATOM 857 O O . SER A 1 116 ? 1.300 -2.720 -11.457 1.00 93.62 116 SER A O 1
ATOM 859 N N . ASP A 1 117 ? 2.079 -4.324 -12.839 1.00 93.94 117 ASP A N 1
ATOM 860 C CA . ASP A 1 117 ? 1.293 -5.426 -12.285 1.00 93.94 117 ASP A CA 1
ATOM 861 C C . ASP A 1 117 ? 1.820 -5.851 -10.917 1.00 93.94 117 ASP A C 1
ATOM 863 O O . ASP A 1 117 ? 1.021 -6.079 -10.011 1.00 93.94 117 ASP A O 1
ATOM 867 N N . ASP A 1 118 ? 3.141 -5.844 -10.716 1.00 95.62 118 ASP A N 1
ATOM 868 C CA . ASP A 1 118 ? 3.745 -6.084 -9.401 1.00 95.62 118 ASP A CA 1
ATOM 869 C C . ASP A 1 118 ? 3.340 -4.994 -8.401 1.00 95.62 118 ASP A C 1
ATOM 871 O O . ASP A 1 118 ? 2.919 -5.292 -7.283 1.00 95.62 118 ASP A O 1
ATOM 875 N N . ILE A 1 119 ? 3.383 -3.721 -8.816 1.00 95.38 119 ILE A N 1
ATOM 876 C CA . ILE A 1 119 ? 2.924 -2.593 -7.989 1.00 95.38 119 ILE A CA 1
ATOM 877 C C . ILE A 1 119 ? 1.438 -2.760 -7.642 1.00 95.38 119 ILE A C 1
ATOM 879 O O . ILE A 1 119 ? 1.030 -2.574 -6.494 1.00 95.38 119 ILE A O 1
ATOM 883 N N . ASN A 1 120 ? 0.615 -3.157 -8.613 1.00 94.25 120 ASN A N 1
ATOM 884 C CA . ASN A 1 120 ? -0.796 -3.450 -8.385 1.00 94.25 120 ASN A CA 1
ATOM 885 C C . ASN A 1 120 ? -1.002 -4.620 -7.417 1.00 94.25 120 ASN A C 1
ATOM 887 O O . ASN A 1 120 ? -1.865 -4.534 -6.544 1.00 94.25 120 ASN A O 1
ATOM 891 N N . ALA A 1 121 ? -0.216 -5.687 -7.539 1.00 94.94 121 ALA A N 1
ATOM 892 C CA . ALA A 1 121 ? -0.274 -6.843 -6.655 1.00 94.94 121 ALA A CA 1
ATOM 893 C C . ALA A 1 121 ? 0.103 -6.468 -5.215 1.00 94.94 121 ALA A C 1
ATOM 895 O O . ALA A 1 121 ? -0.584 -6.883 -4.282 1.00 94.94 121 ALA A O 1
ATOM 896 N N . ILE A 1 122 ? 1.118 -5.614 -5.026 1.00 94.69 122 ILE A N 1
ATOM 897 C CA 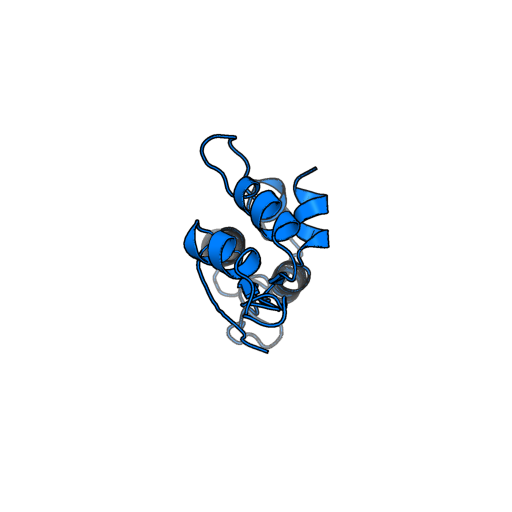. ILE A 1 122 ? 1.471 -5.047 -3.715 1.00 94.69 122 ILE A CA 1
ATOM 898 C C . ILE A 1 122 ? 0.260 -4.321 -3.125 1.00 94.69 122 ILE A C 1
ATOM 900 O O . ILE A 1 122 ? -0.171 -4.649 -2.018 1.00 94.69 122 ILE A O 1
ATOM 904 N N . MET A 1 123 ? -0.351 -3.399 -3.875 1.00 94.44 123 MET A N 1
ATOM 905 C CA . MET A 1 123 ? -1.505 -2.625 -3.399 1.00 94.44 123 MET A CA 1
ATOM 906 C C . MET A 1 123 ? -2.741 -3.487 -3.113 1.00 94.44 123 MET A C 1
ATOM 908 O O . MET A 1 123 ? -3.477 -3.217 -2.161 1.00 94.44 123 MET A O 1
ATOM 912 N N . GLN A 1 124 ? -2.960 -4.543 -3.895 1.00 93.12 124 GLN A N 1
ATOM 913 C CA . GLN A 1 124 ? -4.052 -5.503 -3.709 1.00 93.12 124 GLN A CA 1
ATOM 914 C C . GLN A 1 124 ? -3.776 -6.538 -2.610 1.00 93.12 124 GLN A C 1
ATOM 916 O O . GLN A 1 124 ? -4.703 -7.207 -2.158 1.00 93.12 124 GLN A O 1
ATOM 921 N N . SER A 1 125 ? -2.535 -6.675 -2.145 1.00 92.44 125 SER A N 1
ATOM 922 C CA . SER A 1 125 ? -2.210 -7.544 -1.006 1.00 92.44 125 SER A CA 1
ATOM 923 C C . SER A 1 125 ? -2.561 -6.909 0.345 1.00 92.44 125 SER A C 1
ATOM 925 O O . SER A 1 125 ? -2.659 -7.606 1.359 1.00 92.44 125 SER A O 1
ATOM 927 N N . LEU A 1 126 ? -2.772 -5.587 0.367 1.00 92.38 126 LEU A N 1
ATOM 928 C CA . LEU A 1 126 ? -3.020 -4.832 1.587 1.00 92.38 126 LEU A CA 1
ATOM 929 C C . LEU A 1 126 ? -4.367 -5.220 2.201 1.00 92.38 126 LEU A C 1
ATOM 931 O O . LEU A 1 126 ? -5.446 -4.946 1.669 1.00 92.38 126 LEU A O 1
ATOM 935 N N . SER A 1 127 ? -4.267 -5.849 3.364 1.00 92.44 127 SER A N 1
ATOM 936 C CA . SER A 1 127 ? -5.349 -6.203 4.275 1.00 92.44 127 SER A CA 1
ATOM 937 C C . SER A 1 127 ? -4.975 -5.743 5.683 1.00 92.44 127 SER A C 1
ATOM 939 O O . SER A 1 127 ? -3.828 -5.362 5.923 1.00 92.44 127 SER A O 1
ATOM 941 N N . TYR A 1 128 ? -5.922 -5.795 6.622 1.00 92.50 128 TYR A N 1
ATOM 942 C CA . TYR A 1 128 ? -5.648 -5.491 8.029 1.00 92.50 128 TYR A CA 1
ATOM 943 C C . TYR A 1 128 ? -4.482 -6.345 8.561 1.00 92.50 128 TYR A C 1
ATOM 945 O O . TYR A 1 128 ? -3.496 -5.792 9.034 1.00 92.50 128 TYR A O 1
ATOM 953 N N . GLU A 1 129 ? -4.535 -7.668 8.377 1.00 93.94 129 GLU A N 1
ATOM 954 C CA . GLU A 1 129 ? -3.481 -8.580 8.849 1.00 93.94 129 GLU A CA 1
ATOM 955 C C . GLU A 1 129 ? -2.135 -8.317 8.169 1.00 93.94 129 GLU A C 1
ATOM 957 O O . GLU A 1 129 ? -1.095 -8.331 8.823 1.00 93.94 129 GLU A O 1
ATOM 962 N N . LYS A 1 130 ? -2.144 -8.026 6.860 1.00 93.19 130 LYS A N 1
ATOM 963 C CA . LYS A 1 130 ? -0.899 -7.770 6.133 1.00 93.19 130 LYS A CA 1
ATOM 964 C C . LYS A 1 130 ? -0.216 -6.492 6.604 1.00 93.19 130 LYS A C 1
ATOM 966 O O . LYS A 1 130 ? 0.997 -6.475 6.779 1.00 93.19 130 LYS A O 1
ATOM 971 N N . ILE A 1 131 ? -0.988 -5.427 6.809 1.00 92.75 131 ILE A N 1
ATOM 972 C CA . ILE A 1 131 ? -0.440 -4.165 7.304 1.00 92.75 131 ILE A CA 1
ATOM 973 C C . ILE A 1 131 ? 0.040 -4.337 8.742 1.00 92.75 131 ILE A C 1
ATOM 975 O O . ILE A 1 131 ? 1.132 -3.888 9.061 1.00 92.75 131 ILE A O 1
ATOM 979 N N . LYS A 1 132 ? -0.718 -5.042 9.587 1.00 92.88 132 LYS A N 1
ATOM 980 C CA . LYS A 1 132 ? -0.293 -5.362 10.950 1.00 92.88 132 LYS A CA 1
ATOM 981 C C . LYS A 1 132 ? 1.069 -6.060 10.973 1.00 92.88 132 LYS A C 1
ATOM 983 O O . LYS A 1 132 ? 1.956 -5.610 11.683 1.00 92.88 132 LYS A O 1
ATOM 988 N N . GLU A 1 133 ? 1.258 -7.088 10.143 1.00 93.06 133 GLU A N 1
ATOM 989 C CA . GLU A 1 133 ? 2.546 -7.781 9.985 1.00 93.06 133 GLU A CA 1
ATOM 990 C C . GLU A 1 133 ? 3.679 -6.820 9.582 1.00 93.06 133 GLU A C 1
ATOM 992 O O . GLU A 1 133 ? 4.788 -6.917 10.100 1.00 93.06 133 GLU A O 1
ATOM 997 N N . MET A 1 134 ? 3.405 -5.875 8.678 1.00 91.19 134 MET A N 1
ATOM 998 C CA . MET A 1 134 ? 4.385 -4.871 8.245 1.00 91.19 134 MET A CA 1
ATOM 999 C C . MET A 1 134 ? 4.755 -3.869 9.348 1.00 91.19 134 MET A C 1
ATOM 1001 O O . MET A 1 134 ? 5.849 -3.308 9.305 1.00 91.19 134 MET A O 1
ATOM 1005 N N . MET A 1 135 ? 3.852 -3.618 10.300 1.00 89.06 135 MET A N 1
ATOM 1006 C CA . MET A 1 135 ? 4.053 -2.637 11.370 1.00 89.06 135 MET A CA 1
ATOM 1007 C C . MET A 1 135 ? 4.838 -3.183 12.575 1.00 89.06 135 MET A C 1
ATOM 1009 O O . MET A 1 135 ? 5.333 -2.369 13.355 1.00 89.06 135 MET A O 1
ATOM 1013 N N . GLY A 1 136 ? 4.999 -4.507 12.698 1.00 78.75 136 GLY A N 1
ATOM 1014 C CA . GLY A 1 136 ? 5.729 -5.164 13.794 1.00 78.75 136 GLY A CA 1
ATOM 1015 C C . GLY A 1 136 ? 4.893 -5.338 15.053 1.00 78.75 136 GLY A C 1
ATOM 1016 O O . GLY A 1 136 ? 5.263 -4.732 16.084 1.00 78.75 136 GLY A O 1
#

Secondary structure (DSSP, 8-state):
--EEE--SSHHHHHHHH-B-TTS-BS-SEEEE--HHHHHHHHHHHHHHHHHH-TTSTTTB-TTSSBPPP----EEE-SHHHHHHHHTTSBTTTTB-SS-HHHHHTT-TTT-TT--HHHHHHHHHH--HHHHHHHH-

Sequence (136 aa):
KVASVGALGTTLETAFNTKDSSGNSSVDLVAIKAVSTQTAAMFAATYNALVSGAECRACRGEDGLPVYFTFNFIPITSAEQLTEMSGWDAKETGNWIANKDFVDQMLVTVNPDVTSDDINAIMQSLSYEKIKEMMG